Protein AF-J9EQJ8-F1 (afdb_monomer_lite)

Secondary structure (DSSP, 8-state):
-GGG-TT-HHHHHHHHHHHHHHHTSPPEEEEEEET-TT--HHHHHHTTTEEEEEEEESSHHHHHHHHHHHTT------HHHHHHHHHHTT--GGGHHHHHHHHHTTEEEEE----------

Structure (mmCIF, N/CA/C/O backbone):
data_AF-J9EQJ8-F1
#
_entry.id   AF-J9EQJ8-F1
#
loop_
_atom_site.group_PDB
_atom_site.id
_atom_site.type_symbol
_atom_site.label_atom_id
_atom_site.label_alt_id
_atom_site.label_comp_id
_atom_site.label_asym_id
_atom_site.label_entity_id
_atom_site.label_seq_id
_atom_site.pdbx_PDB_ins_code
_atom_site.Cartn_x
_atom_site.Cartn_y
_atom_site.Cartn_z
_atom_site.occupancy
_atom_site.B_iso_or_equiv
_atom_site.auth_seq_id
_atom_site.auth_comp_id
_atom_site.auth_asym_id
_atom_site.auth_atom_id
_atom_site.pdbx_PDB_model_num
ATOM 1 N N . ASP A 1 1 ? 7.550 0.871 -16.699 1.00 53.69 1 ASP A N 1
ATOM 2 C CA . ASP A 1 1 ? 7.350 2.276 -16.277 1.00 53.69 1 ASP A CA 1
ATOM 3 C C . ASP A 1 1 ? 5.943 2.841 -16.478 1.00 53.69 1 ASP A C 1
ATOM 5 O O . ASP A 1 1 ? 5.747 4.025 -16.243 1.00 53.69 1 ASP A O 1
ATOM 9 N N . PHE A 1 2 ? 4.933 2.039 -16.848 1.00 48.94 2 PHE A N 1
ATOM 10 C CA . PHE A 1 2 ? 3.556 2.540 -17.008 1.00 48.94 2 PHE A CA 1
ATOM 11 C C . PHE A 1 2 ? 2.919 2.958 -15.666 1.00 48.94 2 PHE A C 1
ATOM 13 O O . PHE A 1 2 ? 2.358 4.038 -15.558 1.00 48.94 2 PHE A O 1
ATOM 20 N N . TYR A 1 3 ? 3.103 2.159 -14.611 1.00 54.84 3 TYR A N 1
ATOM 21 C CA . TYR A 1 3 ? 2.497 2.391 -13.290 1.00 54.84 3 TYR A CA 1
ATOM 22 C C . TYR A 1 3 ? 3.368 3.186 -12.304 1.00 54.84 3 TYR A C 1
ATOM 24 O O . TYR A 1 3 ? 3.059 3.256 -11.121 1.00 54.84 3 TYR A O 1
ATOM 32 N N . GLN A 1 4 ? 4.482 3.756 -12.764 1.00 57.97 4 GLN A N 1
ATOM 33 C CA . GLN A 1 4 ? 5.421 4.483 -11.903 1.00 57.97 4 GLN A CA 1
ATOM 34 C C . GLN A 1 4 ? 5.114 5.983 -11.822 1.00 57.97 4 GLN A C 1
ATOM 36 O O . GLN A 1 4 ? 5.897 6.744 -11.275 1.00 57.97 4 GLN A O 1
ATOM 41 N N . ARG A 1 5 ? 4.025 6.485 -12.401 1.00 66.12 5 ARG A N 1
ATOM 42 C CA . ARG A 1 5 ? 3.729 7.921 -12.329 1.00 66.12 5 ARG A CA 1
ATOM 43 C C . ARG A 1 5 ? 2.331 8.135 -11.793 1.00 66.12 5 ARG A C 1
ATOM 45 O O . ARG A 1 5 ? 1.363 7.689 -12.392 1.00 66.12 5 ARG A O 1
ATOM 52 N N . VAL A 1 6 ? 2.260 8.853 -10.673 1.00 66.06 6 VAL A N 1
ATOM 53 C CA . VAL A 1 6 ? 1.006 9.274 -10.027 1.00 66.06 6 VAL A CA 1
ATOM 54 C C . VAL A 1 6 ? 0.231 10.274 -10.900 1.00 66.06 6 VAL A C 1
ATOM 56 O O . VAL A 1 6 ? -0.959 10.492 -10.702 1.00 66.06 6 VAL A O 1
ATOM 59 N N . ASP A 1 7 ? 0.886 10.835 -11.916 1.00 70.81 7 ASP A N 1
ATOM 60 C CA . ASP A 1 7 ? 0.281 11.738 -12.898 1.00 70.81 7 ASP A CA 1
ATOM 61 C C . ASP A 1 7 ? -0.544 11.006 -13.973 1.00 70.81 7 ASP A C 1
ATOM 63 O O . ASP A 1 7 ? -1.148 11.653 -14.827 1.00 70.81 7 ASP A O 1
ATOM 67 N N . ASP A 1 8 ? -0.570 9.668 -13.967 1.00 82.69 8 ASP A N 1
ATOM 68 C CA . ASP A 1 8 ? -1.402 8.895 -14.887 1.00 82.69 8 ASP A CA 1
ATOM 69 C C . ASP A 1 8 ? -2.905 9.092 -14.575 1.00 82.69 8 ASP A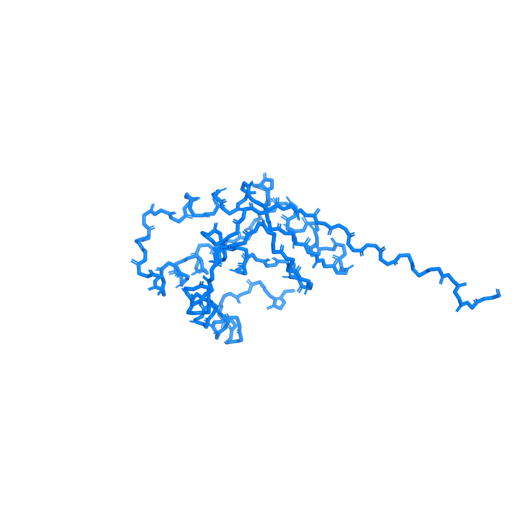 C 1
ATOM 71 O O . ASP A 1 8 ? -3.337 8.815 -13.450 1.00 82.69 8 ASP A O 1
ATOM 75 N N . PRO A 1 9 ? -3.736 9.531 -15.543 1.00 84.38 9 PRO A N 1
ATOM 76 C CA . PRO A 1 9 ? -5.151 9.812 -15.296 1.00 84.38 9 PRO A CA 1
ATOM 77 C C . PRO A 1 9 ? -5.951 8.615 -14.772 1.00 84.38 9 PRO A C 1
ATOM 79 O O . PRO A 1 9 ? -6.871 8.797 -13.973 1.00 84.38 9 PRO A O 1
ATOM 82 N N . ALA A 1 10 ? -5.613 7.391 -15.194 1.00 83.31 10 ALA A N 1
ATOM 83 C CA . ALA A 1 10 ? -6.304 6.199 -14.717 1.00 83.31 10 ALA A CA 1
ATOM 84 C C . ALA A 1 10 ? -5.940 5.912 -13.254 1.00 83.31 10 ALA A C 1
ATOM 86 O O . ALA A 1 10 ? -6.826 5.634 -12.444 1.00 83.31 10 ALA A O 1
ATOM 87 N N . MET A 1 11 ? -4.665 6.067 -12.882 1.00 83.44 11 MET A N 1
ATOM 88 C CA . MET A 1 11 ? -4.237 5.980 -11.483 1.00 83.44 11 MET A CA 1
ATOM 89 C C . MET A 1 11 ? -4.933 7.032 -10.608 1.00 83.44 11 MET A C 1
ATOM 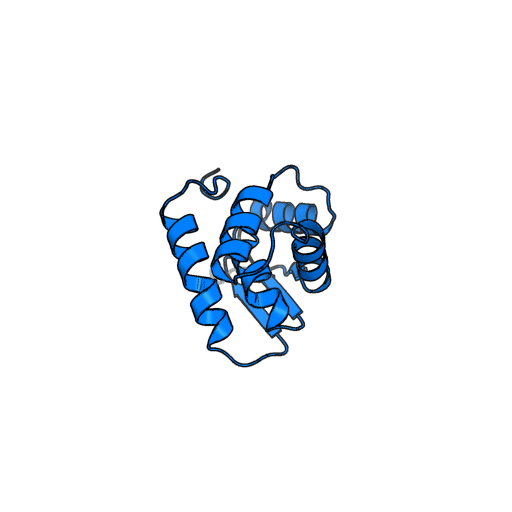91 O O . MET A 1 11 ? -5.431 6.699 -9.531 1.00 83.44 11 MET A O 1
ATOM 95 N N . GLN A 1 12 ? -5.025 8.283 -11.066 1.00 87.56 12 GLN A N 1
ATOM 96 C CA . GLN A 1 12 ? -5.706 9.345 -10.316 1.00 87.56 12 GLN A CA 1
ATOM 97 C C . GLN A 1 12 ? -7.195 9.048 -10.126 1.00 87.56 12 GLN A C 1
ATOM 99 O O . GLN A 1 12 ? -7.716 9.207 -9.022 1.00 87.56 12 GLN A O 1
ATOM 104 N N . MET A 1 13 ? -7.874 8.568 -11.172 1.00 89.00 13 MET A N 1
ATOM 105 C CA . MET A 1 13 ? -9.274 8.150 -11.086 1.00 89.00 13 MET A CA 1
ATOM 106 C C . MET A 1 13 ? -9.469 7.056 -10.029 1.00 89.00 13 MET A C 1
ATOM 108 O O . MET A 1 13 ? -10.380 7.156 -9.206 1.00 89.00 13 MET A O 1
ATOM 112 N N . MET A 1 14 ? -8.592 6.048 -10.004 1.00 87.94 14 MET A N 1
ATOM 113 C CA . MET A 1 14 ? -8.644 4.977 -9.005 1.00 87.94 14 MET A CA 1
ATOM 114 C C . MET A 1 14 ? -8.407 5.501 -7.587 1.00 87.94 14 MET A C 1
ATOM 116 O O . MET A 1 14 ? -9.167 5.159 -6.683 1.00 87.94 14 MET A O 1
ATOM 120 N N . ILE A 1 15 ? -7.411 6.368 -7.384 1.00 88.81 15 ILE A N 1
ATOM 121 C CA . ILE A 1 15 ? -7.116 6.962 -6.070 1.00 88.81 15 ILE A CA 1
ATOM 122 C C . ILE A 1 15 ? -8.268 7.845 -5.570 1.00 88.81 15 ILE A C 1
ATOM 124 O O . ILE A 1 15 ? -8.518 7.890 -4.370 1.00 88.81 15 ILE A O 1
ATOM 128 N N . MET A 1 16 ? -9.001 8.515 -6.460 1.00 89.19 16 MET A N 1
ATOM 129 C CA . MET A 1 16 ? -10.183 9.293 -6.071 1.00 89.19 16 MET A CA 1
ATOM 130 C C . MET A 1 16 ? -11.388 8.407 -5.725 1.00 89.19 16 MET A C 1
ATOM 132 O O . MET A 1 16 ? -12.172 8.749 -4.841 1.00 89.19 16 MET A O 1
ATOM 136 N N . LEU A 1 17 ? -11.549 7.268 -6.405 1.00 92.81 17 LEU A N 1
ATOM 137 C CA . LEU A 1 17 ? -12.710 6.392 -6.238 1.00 92.81 17 LEU A CA 1
ATOM 138 C C . LEU A 1 17 ? -12.563 5.404 -5.071 1.00 92.81 17 LEU A C 1
ATOM 140 O O . LEU A 1 17 ? -13.502 5.228 -4.294 1.00 92.81 17 LEU A O 1
ATOM 144 N N . LEU A 1 18 ? -11.413 4.738 -4.954 1.00 93.50 18 LEU A N 1
ATOM 145 C CA . LEU A 1 18 ? -11.220 3.622 -4.024 1.00 93.50 18 LEU A CA 1
ATOM 146 C C . LEU A 1 18 ? -11.471 3.989 -2.552 1.00 93.50 18 LEU A C 1
ATOM 148 O O . LEU A 1 18 ? -12.165 3.213 -1.897 1.00 93.50 18 LEU A O 1
ATOM 152 N N . PRO A 1 19 ? -11.005 5.136 -2.011 1.00 93.94 19 PRO A N 1
ATOM 153 C CA . PRO A 1 19 ? -11.303 5.507 -0.626 1.00 93.94 19 PRO A CA 1
ATOM 154 C C . PRO A 1 19 ? -12.805 5.629 -0.362 1.00 93.94 19 PRO A C 1
ATOM 156 O O . PRO A 1 19 ? -13.300 5.164 0.660 1.00 93.94 19 PRO A O 1
ATOM 159 N N . SER A 1 20 ? -13.562 6.161 -1.329 1.00 92.38 20 SER A N 1
ATOM 160 C CA . SER A 1 20 ? -15.024 6.259 -1.224 1.00 92.38 20 SER A CA 1
ATOM 161 C C . SER A 1 20 ? -15.702 4.885 -1.195 1.00 92.38 20 SER A C 1
ATOM 163 O O . SER A 1 20 ? -16.764 4.732 -0.592 1.00 92.38 20 SER A O 1
ATOM 165 N N . ILE A 1 21 ? -15.115 3.885 -1.859 1.00 93.56 21 ILE A N 1
ATOM 166 C CA . ILE A 1 21 ? -15.574 2.492 -1.787 1.00 93.56 21 ILE A CA 1
ATOM 167 C C . ILE A 1 21 ? -15.199 1.891 -0.431 1.00 93.56 21 ILE A C 1
ATOM 169 O O . ILE A 1 21 ? -16.058 1.297 0.216 1.00 93.56 21 ILE A O 1
ATOM 173 N N . ALA A 1 22 ? -13.953 2.072 0.015 1.00 94.25 22 ALA A N 1
ATOM 174 C CA . ALA A 1 22 ? -13.456 1.544 1.282 1.00 94.25 22 ALA A CA 1
ATOM 175 C C . ALA A 1 22 ? -14.286 2.031 2.478 1.00 94.25 22 ALA A C 1
ATOM 177 O O . ALA A 1 22 ? -14.628 1.240 3.354 1.00 94.25 22 ALA A O 1
ATOM 178 N N . GLU A 1 23 ? -14.696 3.300 2.485 1.00 93.75 23 GLU A N 1
ATOM 179 C CA . GLU A 1 23 ? -15.569 3.853 3.527 1.00 93.75 23 GLU A CA 1
ATOM 180 C C . GLU A 1 23 ? -16.939 3.168 3.603 1.00 93.75 23 GLU A C 1
ATOM 182 O O . GLU A 1 23 ? -17.510 3.052 4.685 1.00 93.75 23 GLU A O 1
ATOM 187 N N . ARG A 1 24 ? -17.452 2.667 2.475 1.00 94.19 24 ARG A N 1
ATOM 188 C CA . ARG A 1 24 ? -18.783 2.047 2.374 1.00 94.19 24 ARG A CA 1
ATOM 189 C C . ARG A 1 24 ? -18.803 0.551 2.657 1.00 94.19 24 ARG A C 1
ATOM 191 O O . ARG A 1 24 ? -19.886 -0.029 2.670 1.00 94.19 24 ARG A O 1
ATOM 198 N N . ILE A 1 25 ? -17.643 -0.072 2.838 1.00 93.19 25 ILE A N 1
ATOM 199 C CA . ILE A 1 25 ? -17.559 -1.482 3.208 1.00 93.19 25 ILE A CA 1
ATOM 200 C C . ILE A 1 25 ? -17.233 -1.637 4.694 1.00 93.19 25 ILE A C 1
ATOM 202 O O . ILE A 1 25 ? -16.570 -0.787 5.305 1.00 93.19 25 ILE A O 1
ATOM 206 N N . ASP A 1 26 ? -17.695 -2.753 5.251 1.00 95.38 26 ASP A N 1
ATOM 207 C CA . ASP A 1 26 ? -17.327 -3.208 6.587 1.00 95.38 26 ASP A CA 1
ATOM 208 C C . ASP A 1 26 ? -15.857 -3.640 6.649 1.00 95.38 26 ASP A C 1
ATOM 210 O O . ASP A 1 26 ? -15.154 -3.725 5.636 1.00 95.38 26 ASP A O 1
ATOM 214 N N . SER A 1 27 ? -15.390 -3.919 7.862 1.00 96.06 27 SER A N 1
ATOM 215 C CA . SER A 1 27 ? -14.065 -4.486 8.069 1.00 96.06 27 SER A CA 1
ATOM 216 C C . SER A 1 27 ? -14.050 -5.986 7.774 1.00 96.06 27 SER A C 1
ATOM 218 O O . SER A 1 27 ? -14.979 -6.711 8.129 1.00 96.06 27 SER A O 1
ATOM 220 N N . TYR A 1 28 ? -12.960 -6.459 7.178 1.00 95.88 28 TYR A N 1
ATOM 221 C CA . TYR A 1 28 ? -12.732 -7.867 6.857 1.00 95.88 28 TYR A CA 1
ATOM 222 C C . TYR A 1 28 ? -11.370 -8.318 7.382 1.00 95.88 28 TYR A C 1
ATOM 224 O O . TYR A 1 28 ? -10.490 -7.508 7.663 1.00 95.88 28 TYR A O 1
ATOM 232 N N . ASP A 1 29 ? -11.149 -9.625 7.479 1.00 95.88 29 ASP A N 1
ATOM 233 C CA . ASP A 1 29 ? -9.838 -10.126 7.894 1.00 95.88 29 ASP A CA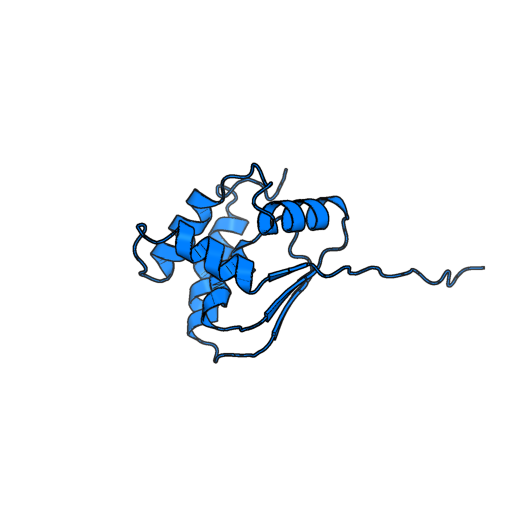 1
ATOM 234 C C . ASP A 1 29 ? -8.814 -10.088 6.762 1.00 95.88 29 ASP A C 1
ATOM 236 O O . ASP A 1 29 ? -7.652 -9.766 6.996 1.00 95.88 29 ASP A O 1
ATOM 240 N N . ASN A 1 30 ? -9.235 -10.387 5.532 1.00 95.19 30 ASN A N 1
ATOM 241 C CA . ASN A 1 30 ? -8.325 -10.627 4.416 1.00 95.19 30 ASN A CA 1
ATOM 242 C C . ASN A 1 30 ? -8.777 -9.890 3.150 1.00 95.19 30 ASN A C 1
ATOM 244 O O . ASN A 1 30 ? -9.939 -9.982 2.760 1.00 95.19 30 ASN A O 1
ATOM 248 N N . LEU A 1 31 ? -7.834 -9.232 2.475 1.00 95.19 31 LEU A N 1
ATOM 249 C CA . LEU A 1 31 ? -7.983 -8.673 1.129 1.00 95.19 31 LEU A CA 1
ATOM 250 C C . LEU A 1 31 ? -6.950 -9.311 0.200 1.00 95.19 31 LEU A C 1
ATOM 252 O O . LEU A 1 31 ? -5.775 -9.369 0.548 1.00 95.19 31 LEU A O 1
ATOM 256 N N . LEU A 1 32 ? -7.372 -9.745 -0.987 1.00 94.88 32 LEU A N 1
ATOM 257 C CA . LEU A 1 32 ? -6.475 -10.159 -2.065 1.00 94.88 32 LEU A CA 1
ATOM 258 C C . LEU A 1 32 ? -6.503 -9.106 -3.175 1.00 94.88 32 LEU A C 1
ATOM 260 O O . LEU A 1 32 ? -7.525 -8.945 -3.838 1.00 94.88 32 LEU A O 1
ATOM 264 N N . ASP A 1 33 ? -5.373 -8.440 -3.395 1.00 93.56 33 ASP A N 1
ATOM 265 C CA . ASP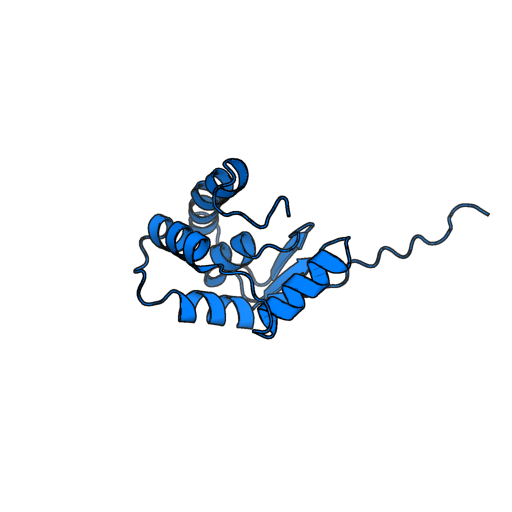 A 1 33 ? -5.151 -7.591 -4.562 1.00 93.56 33 ASP A CA 1
ATOM 266 C C . ASP A 1 33 ? -4.480 -8.425 -5.660 1.00 93.56 33 ASP A C 1
ATOM 268 O O . ASP A 1 33 ? -3.279 -8.719 -5.623 1.00 93.56 33 ASP A O 1
ATOM 272 N N . PHE A 1 34 ? -5.303 -8.903 -6.593 1.00 92.00 34 PHE A N 1
ATOM 273 C CA . PHE A 1 34 ? -4.872 -9.758 -7.689 1.00 92.00 34 PHE A CA 1
ATOM 274 C C . PHE A 1 34 ? -4.528 -8.921 -8.922 1.00 92.00 34 PHE A C 1
ATOM 276 O O . PHE A 1 34 ? -5.397 -8.282 -9.510 1.00 92.00 34 PHE A O 1
ATOM 283 N N . GLY A 1 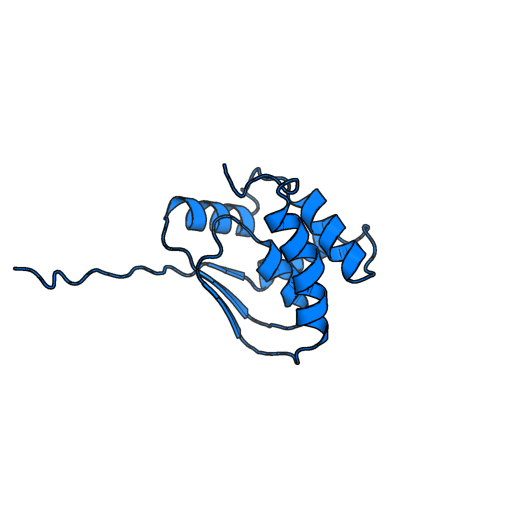35 ? -3.272 -8.996 -9.360 1.00 90.94 35 GLY A N 1
ATOM 284 C CA . GLY A 1 35 ? -2.757 -8.136 -10.424 1.00 90.94 35 GLY A CA 1
ATOM 285 C C . GLY A 1 35 ? -2.378 -6.746 -9.915 1.00 90.94 35 GLY A C 1
ATOM 286 O O . GLY A 1 35 ? -2.543 -5.772 -10.645 1.00 90.94 35 GLY A O 1
ATOM 287 N N . ALA A 1 36 ? -1.859 -6.662 -8.685 1.00 91.06 36 ALA A N 1
ATOM 288 C CA . ALA A 1 36 ? -1.474 -5.410 -8.025 1.00 91.06 36 ALA A CA 1
ATOM 289 C C . ALA A 1 36 ? -0.438 -4.580 -8.819 1.00 91.06 36 ALA A C 1
ATOM 291 O O . ALA A 1 36 ? -0.247 -3.378 -8.586 1.00 91.06 36 ALA A O 1
ATOM 292 N N . GLY A 1 37 ? 0.286 -5.217 -9.748 1.00 91.50 37 GLY A N 1
ATOM 293 C CA . GLY A 1 37 ? 1.429 -4.616 -10.413 1.00 91.50 37 GLY A CA 1
ATOM 294 C C . GLY A 1 37 ? 2.528 -4.269 -9.404 1.00 91.50 37 GLY A C 1
ATOM 295 O O . GLY A 1 37 ? 2.631 -4.887 -8.347 1.00 91.50 37 GLY A O 1
ATOM 296 N N . PRO A 1 38 ? 3.381 -3.279 -9.697 1.00 91.94 38 PRO A N 1
ATOM 297 C CA . PRO A 1 38 ? 4.358 -2.767 -8.742 1.00 91.94 38 PRO A CA 1
ATOM 298 C C . PRO A 1 38 ? 3.755 -1.676 -7.830 1.00 91.94 38 PRO A C 1
ATOM 300 O O . PRO A 1 38 ? 4.482 -0.776 -7.420 1.00 91.94 38 PRO A O 1
ATOM 303 N N . THR A 1 39 ? 2.437 -1.672 -7.577 1.00 92.25 39 THR A N 1
ATOM 304 C CA . THR A 1 39 ? 1.736 -0.543 -6.934 1.00 92.25 39 THR A CA 1
ATOM 305 C C . THR A 1 39 ? 1.137 -0.880 -5.571 1.00 92.25 39 THR A C 1
ATOM 307 O O . THR A 1 39 ? 0.847 -2.035 -5.285 1.00 92.25 39 THR A O 1
ATOM 310 N N . ILE A 1 40 ? 0.941 0.142 -4.727 1.00 93.38 40 ILE A N 1
ATOM 311 C CA . ILE A 1 40 ? 0.513 -0.039 -3.323 1.00 93.38 40 ILE A CA 1
ATOM 312 C C . ILE A 1 40 ? -0.805 0.662 -2.972 1.00 93.38 40 ILE A C 1
ATOM 314 O O . ILE A 1 40 ? -1.260 0.596 -1.833 1.00 93.38 40 ILE A O 1
ATOM 318 N N . HIS A 1 41 ? -1.394 1.398 -3.915 1.00 92.25 41 HIS A N 1
ATOM 319 C CA . HIS A 1 41 ? -2.504 2.314 -3.646 1.00 92.25 41 HIS A CA 1
ATOM 320 C C . HIS A 1 41 ? -3.747 1.594 -3.100 1.00 92.25 41 HIS A C 1
ATOM 322 O O . HIS A 1 41 ? -4.363 2.095 -2.164 1.00 92.25 41 HIS A O 1
ATOM 328 N N . VAL A 1 42 ? -4.065 0.395 -3.603 1.00 94.31 42 VAL A N 1
ATOM 329 C CA . VAL A 1 42 ? -5.135 -0.457 -3.058 1.00 94.31 42 VAL A CA 1
ATOM 330 C C . VAL A 1 42 ? -4.846 -0.805 -1.596 1.00 94.31 42 VAL A C 1
ATOM 332 O O . VAL A 1 42 ? -5.675 -0.543 -0.726 1.00 94.31 42 VAL A O 1
ATOM 335 N N . SER A 1 43 ? -3.649 -1.316 -1.300 1.00 95.56 43 SER A N 1
ATOM 336 C CA . SER A 1 43 ? -3.230 -1.686 0.059 1.00 95.56 43 SER A CA 1
ATOM 337 C C . SER A 1 43 ? -3.383 -0.530 1.037 1.00 95.56 43 SER A C 1
ATOM 339 O O . SER A 1 43 ? -3.908 -0.694 2.135 1.00 95.56 43 SER A O 1
ATOM 341 N N . VAL A 1 44 ? -2.938 0.654 0.617 1.00 96.06 44 VAL A N 1
ATOM 342 C CA . VAL A 1 44 ? -2.993 1.861 1.434 1.00 96.06 44 VAL A CA 1
ATOM 343 C C . VAL A 1 44 ? -4.439 2.261 1.702 1.00 96.06 44 VAL A C 1
ATOM 345 O O . VAL A 1 44 ? -4.791 2.510 2.850 1.00 96.06 44 VAL A O 1
ATOM 348 N N . VAL A 1 45 ? -5.301 2.286 0.686 1.00 96.50 45 VAL A N 1
ATOM 349 C CA . VAL A 1 45 ? -6.712 2.664 0.858 1.00 96.50 45 VAL A CA 1
ATOM 350 C C . VAL A 1 45 ? -7.436 1.730 1.831 1.00 96.50 45 VAL A C 1
ATOM 352 O O . VAL A 1 45 ? -8.166 2.178 2.712 1.00 96.50 45 VAL A O 1
ATOM 355 N N . PHE A 1 46 ? -7.206 0.424 1.726 1.00 96.88 46 PHE A N 1
ATOM 356 C CA . PHE A 1 46 ? -7.908 -0.554 2.555 1.00 96.88 46 PHE A CA 1
ATOM 357 C C . PHE A 1 46 ? -7.242 -0.813 3.914 1.00 96.88 46 PHE A C 1
ATOM 359 O O . PHE A 1 46 ? -7.782 -1.570 4.722 1.00 96.88 46 PHE A O 1
ATOM 366 N N . ARG A 1 47 ? -6.120 -0.152 4.232 1.00 95.94 47 ARG A N 1
ATOM 367 C CA . ARG A 1 47 ? -5.339 -0.381 5.464 1.00 95.94 47 ARG A CA 1
ATOM 368 C C . ARG A 1 47 ? -6.160 -0.298 6.755 1.00 95.94 47 ARG A C 1
ATOM 370 O O . ARG A 1 47 ? -5.834 -0.989 7.709 1.00 95.94 47 ARG A O 1
ATOM 377 N N . ASN A 1 48 ? -7.219 0.512 6.806 1.00 95.38 48 ASN A N 1
ATOM 378 C CA . ASN A 1 48 ? -8.073 0.669 7.993 1.00 95.38 48 ASN A CA 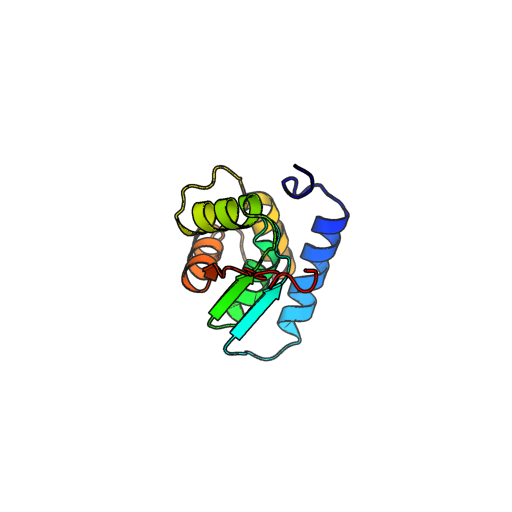1
ATOM 379 C C . ASN A 1 48 ? -9.269 -0.299 8.021 1.00 95.38 48 ASN A C 1
ATOM 381 O O . ASN A 1 48 ? -9.973 -0.371 9.023 1.00 95.38 48 ASN A O 1
ATOM 385 N N . LYS A 1 49 ? -9.501 -1.037 6.931 1.00 96.50 49 LYS A N 1
ATOM 386 C CA . LYS A 1 49 ? -10.646 -1.940 6.748 1.00 96.50 49 LYS A CA 1
ATOM 387 C C . LYS A 1 49 ? -10.253 -3.413 6.800 1.00 96.50 49 LYS A C 1
ATOM 389 O O . LYS A 1 49 ? -11.108 -4.251 7.055 1.00 96.50 49 LYS A O 1
ATOM 394 N N . VAL A 1 50 ? -8.982 -3.744 6.576 1.00 96.38 50 VAL A N 1
ATOM 395 C CA . VAL A 1 50 ? -8.504 -5.136 6.564 1.00 96.38 50 VAL A CA 1
ATOM 396 C C . VAL A 1 50 ? -7.321 -5.374 7.481 1.00 96.38 50 VAL A C 1
ATOM 398 O O . VAL A 1 50 ? -6.519 -4.471 7.717 1.00 96.38 50 VAL A O 1
ATOM 401 N N . ASN A 1 51 ? -7.222 -6.596 8.006 1.00 95.06 51 ASN A N 1
ATOM 402 C CA . ASN A 1 51 ? -6.119 -7.026 8.866 1.00 95.06 51 ASN A CA 1
ATOM 403 C C . ASN A 1 51 ? -4.927 -7.538 8.047 1.00 95.06 51 ASN A C 1
ATOM 405 O O . ASN A 1 51 ? -3.800 -7.130 8.312 1.00 95.06 51 ASN A O 1
ATOM 409 N N . ASN A 1 52 ? -5.183 -8.357 7.023 1.00 95.75 52 ASN A N 1
ATOM 410 C CA . ASN A 1 52 ? -4.166 -8.940 6.148 1.00 95.75 52 ASN A CA 1
ATOM 411 C C . ASN A 1 52 ? -4.423 -8.558 4.684 1.00 95.75 52 ASN A C 1
ATOM 413 O O . ASN A 1 52 ? -5.528 -8.742 4.166 1.00 95.75 52 ASN A O 1
ATOM 417 N N . ILE A 1 53 ? -3.394 -8.064 3.997 1.00 96.25 53 ILE A N 1
ATOM 418 C CA . ILE A 1 53 ? -3.463 -7.625 2.600 1.00 96.25 53 ILE A CA 1
ATOM 419 C C . ILE A 1 53 ? -2.490 -8.460 1.770 1.00 96.25 53 ILE A C 1
ATOM 421 O O . ILE A 1 53 ? -1.275 -8.296 1.852 1.00 96.25 53 ILE A O 1
ATOM 425 N N . TYR A 1 54 ? -3.022 -9.350 0.944 1.00 95.38 54 TYR A N 1
ATOM 426 C CA . TYR A 1 54 ? -2.248 -10.215 0.067 1.00 95.38 54 TYR A CA 1
ATOM 427 C C . TYR A 1 54 ? -2.055 -9.539 -1.286 1.00 95.38 54 TYR A C 1
ATOM 429 O O . TYR A 1 54 ? -3.022 -9.334 -2.018 1.00 95.38 54 TYR A O 1
ATOM 437 N N . LEU A 1 55 ? -0.807 -9.223 -1.633 1.00 94.81 55 LEU A N 1
ATOM 438 C CA . LEU A 1 55 ? -0.475 -8.673 -2.948 1.00 94.81 55 LEU A CA 1
ATOM 439 C C . LEU A 1 55 ? 0.009 -9.790 -3.856 1.00 94.81 55 LEU A C 1
ATOM 441 O O . LEU A 1 55 ? 1.012 -10.447 -3.560 1.00 94.81 55 LEU A O 1
ATOM 445 N N . ALA A 1 56 ? -0.707 -10.004 -4.955 1.00 92.12 56 ALA A N 1
ATOM 446 C CA . ALA A 1 56 ? -0.392 -11.018 -5.944 1.00 92.12 56 ALA A CA 1
ATOM 447 C C . ALA A 1 56 ? -0.236 -10.379 -7.324 1.00 92.12 56 ALA A C 1
ATOM 449 O O . ALA A 1 56 ? -1.059 -9.583 -7.764 1.00 92.12 56 ALA A O 1
ATOM 450 N N . ASP A 1 57 ? 0.807 -10.778 -8.042 1.00 92.50 57 ASP A N 1
ATOM 451 C CA . ASP A 1 57 ? 1.015 -10.382 -9.433 1.00 92.50 57 ASP A CA 1
ATOM 452 C C . ASP A 1 57 ? 1.670 -11.529 -10.203 1.00 92.50 57 ASP A C 1
ATOM 454 O O . ASP A 1 57 ? 2.329 -12.380 -9.602 1.00 92.50 57 ASP A O 1
ATOM 458 N N . TYR A 1 58 ? 1.497 -11.568 -11.524 1.00 89.56 58 TYR A N 1
ATOM 459 C CA . TYR A 1 58 ? 2.081 -12.595 -12.389 1.00 89.56 58 TYR A CA 1
ATOM 460 C C . TYR A 1 58 ? 3.564 -12.341 -12.698 1.00 89.56 58 TYR A C 1
ATOM 462 O O . TYR A 1 58 ? 4.357 -13.289 -12.757 1.00 89.56 58 TYR A O 1
ATOM 470 N N . LEU A 1 59 ? 3.974 -11.081 -12.858 1.00 89.62 59 LEU A N 1
ATOM 471 C CA . LEU A 1 59 ? 5.331 -10.739 -13.270 1.00 89.62 59 LEU A CA 1
ATOM 472 C C . LEU A 1 59 ? 6.289 -10.726 -12.066 1.00 89.62 59 LEU A C 1
ATOM 474 O O . LEU A 1 59 ? 6.041 -10.023 -11.084 1.00 89.62 59 LEU A O 1
ATOM 478 N N . PRO A 1 60 ? 7.431 -11.446 -12.123 1.00 90.25 60 PRO A N 1
ATOM 479 C CA . PRO A 1 60 ? 8.413 -11.425 -11.042 1.00 90.25 60 PRO A CA 1
ATOM 480 C C . PRO A 1 60 ? 8.936 -10.025 -10.717 1.00 90.25 60 PRO A C 1
ATOM 482 O O . PRO A 1 60 ? 9.190 -9.745 -9.551 1.00 90.25 60 PRO A O 1
ATOM 485 N N . GLN A 1 61 ? 9.079 -9.139 -11.713 1.00 91.19 61 GLN A N 1
ATOM 486 C CA . GLN A 1 61 ? 9.596 -7.788 -11.467 1.00 91.19 61 GLN A CA 1
ATOM 487 C C . GLN A 1 61 ? 8.650 -6.973 -10.576 1.00 91.19 61 GLN A C 1
ATOM 489 O O . GLN A 1 61 ? 9.114 -6.306 -9.657 1.00 91.19 61 GLN A O 1
ATOM 494 N N . ASN A 1 62 ? 7.337 -7.089 -10.795 1.00 92.06 62 ASN A N 1
ATOM 495 C CA . ASN A 1 62 ? 6.320 -6.419 -9.986 1.00 92.06 62 ASN A CA 1
ATOM 496 C C . ASN A 1 62 ? 6.357 -6.912 -8.537 1.00 92.06 62 ASN A C 1
ATOM 498 O O . ASN A 1 62 ? 6.451 -6.114 -7.608 1.00 92.06 62 ASN A O 1
ATOM 502 N N . ARG A 1 63 ? 6.386 -8.237 -8.342 1.00 91.25 63 ARG A N 1
ATOM 503 C CA . ARG A 1 63 ? 6.489 -8.842 -7.004 1.00 91.25 63 ARG A CA 1
ATOM 504 C C . ARG A 1 63 ? 7.777 -8.445 -6.280 1.00 91.25 63 ARG A C 1
ATOM 506 O O . ARG A 1 63 ? 7.744 -8.171 -5.084 1.00 91.25 63 ARG A O 1
ATOM 513 N N . ASN A 1 64 ? 8.901 -8.397 -6.996 1.00 92.56 64 ASN A N 1
ATOM 514 C CA . ASN A 1 64 ? 10.178 -7.966 -6.433 1.00 92.56 64 ASN A CA 1
ATOM 515 C C . ASN A 1 64 ? 10.127 -6.499 -5.997 1.00 92.56 64 ASN A C 1
ATOM 517 O O . ASN A 1 64 ? 10.646 -6.175 -4.935 1.00 92.56 64 ASN A O 1
ATOM 521 N N . GLU A 1 65 ? 9.492 -5.625 -6.778 1.00 93.19 65 GLU A N 1
ATOM 522 C CA . GLU A 1 65 ? 9.334 -4.219 -6.403 1.00 93.19 65 GLU A CA 1
ATOM 523 C C . GLU A 1 65 ? 8.449 -4.058 -5.162 1.00 93.19 65 GLU A C 1
ATOM 525 O O . GLU A 1 65 ? 8.830 -3.351 -4.231 1.00 93.19 65 GLU A O 1
ATOM 530 N N . LEU A 1 66 ? 7.333 -4.787 -5.082 1.00 93.50 66 LEU A N 1
ATOM 531 C CA . LEU A 1 66 ? 6.484 -4.802 -3.888 1.00 93.50 66 LEU A CA 1
ATOM 532 C C . LEU A 1 66 ? 7.226 -5.326 -2.649 1.00 93.50 66 LEU A C 1
ATOM 534 O O . LEU A 1 66 ? 7.101 -4.755 -1.568 1.00 93.50 66 LEU A O 1
ATOM 538 N N . SER A 1 67 ? 8.042 -6.374 -2.803 1.00 93.81 67 SER A N 1
ATOM 539 C CA . SER A 1 67 ? 8.889 -6.891 -1.721 1.00 93.81 67 SER A CA 1
ATOM 540 C C . SER A 1 67 ? 9.948 -5.875 -1.294 1.00 93.81 67 SER A C 1
ATOM 542 O O . SER A 1 67 ? 10.144 -5.667 -0.100 1.00 93.81 67 SER A O 1
ATOM 544 N N . ARG A 1 68 ? 10.599 -5.191 -2.243 1.00 94.25 68 ARG A N 1
ATOM 545 C CA . ARG A 1 68 ? 11.535 -4.105 -1.928 1.00 94.25 68 ARG A CA 1
ATOM 546 C C . ARG A 1 68 ? 10.835 -2.971 -1.196 1.00 94.25 68 ARG A C 1
ATOM 548 O O . ARG A 1 68 ? 11.410 -2.427 -0.262 1.00 94.25 68 ARG A O 1
ATOM 555 N N . TRP A 1 69 ? 9.628 -2.599 -1.607 1.00 95.00 69 TRP A N 1
ATOM 556 C CA . TRP A 1 69 ? 8.850 -1.569 -0.930 1.00 95.00 69 TRP A CA 1
ATOM 557 C C . TRP A 1 69 ? 8.508 -1.969 0.509 1.00 95.00 69 TRP A C 1
ATOM 559 O O . TRP A 1 69 ? 8.779 -1.186 1.424 1.00 95.00 69 TRP A O 1
ATOM 569 N N . ALA A 1 70 ? 8.007 -3.190 0.718 1.00 93.25 70 ALA A N 1
ATOM 570 C CA . ALA A 1 70 ? 7.705 -3.729 2.045 1.00 93.25 70 ALA A CA 1
ATOM 571 C C . ALA A 1 70 ? 8.949 -3.747 2.957 1.00 93.25 70 ALA A C 1
ATOM 573 O O . ALA A 1 70 ? 8.863 -3.365 4.120 1.00 93.25 70 ALA A O 1
ATOM 574 N N . ASP A 1 71 ? 10.119 -4.070 2.399 1.00 93.25 71 ASP A N 1
ATOM 575 C CA . ASP A 1 71 ? 11.416 -4.064 3.089 1.00 93.25 71 ASP A CA 1
ATOM 576 C C . ASP A 1 71 ? 12.032 -2.661 3.290 1.00 93.25 71 ASP A C 1
ATOM 578 O O . ASP A 1 71 ? 13.135 -2.544 3.829 1.00 93.25 71 ASP A O 1
ATOM 582 N N . GLY A 1 72 ? 11.404 -1.591 2.788 1.00 92.44 72 GLY A N 1
ATOM 583 C CA . GLY A 1 72 ? 11.973 -0.234 2.819 1.00 92.44 72 GLY A CA 1
ATOM 584 C C . GLY A 1 72 ? 13.166 -0.016 1.874 1.00 92.44 72 GLY A C 1
ATOM 585 O O . GLY A 1 72 ? 13.926 0.932 2.038 1.00 92.44 72 GLY A O 1
ATOM 586 N N . LYS A 1 73 ? 13.345 -0.888 0.876 1.00 93.62 73 LYS A N 1
ATOM 587 C CA . LYS A 1 73 ? 14.415 -0.850 -0.139 1.00 93.62 73 LYS A CA 1
ATOM 588 C C . LYS A 1 73 ? 13.951 -0.295 -1.492 1.00 93.62 73 LYS A C 1
ATOM 590 O O . LYS A 1 73 ? 14.761 -0.203 -2.420 1.00 93.62 73 LYS A O 1
ATOM 595 N N . SER A 1 74 ? 12.662 -0.005 -1.669 1.00 91.25 74 SER A N 1
ATOM 596 C CA . SER A 1 74 ? 12.163 0.628 -2.897 1.00 91.25 74 SER A CA 1
ATOM 597 C C . SER A 1 74 ? 12.682 2.062 -3.000 1.00 91.25 74 SER A C 1
ATOM 599 O O . SER A 1 74 ? 12.780 2.773 -2.005 1.00 91.25 74 SER A O 1
ATOM 601 N N . THR A 1 75 ? 13.032 2.478 -4.214 1.00 89.06 75 THR A N 1
ATOM 602 C CA . THR A 1 75 ? 13.449 3.855 -4.518 1.00 89.06 75 THR A CA 1
ATOM 603 C C . THR A 1 75 ? 12.284 4.711 -5.005 1.00 89.06 75 THR A C 1
ATOM 605 O O . THR A 1 75 ? 12.464 5.895 -5.284 1.00 89.06 75 THR A O 1
ATOM 608 N N . PHE A 1 76 ? 11.104 4.114 -5.171 1.00 89.38 76 PHE A N 1
ATOM 609 C CA . PHE A 1 76 ? 9.943 4.810 -5.684 1.00 89.38 76 PHE A CA 1
ATOM 610 C C . PHE A 1 76 ? 9.338 5.730 -4.620 1.00 89.38 76 PHE A C 1
ATOM 612 O O . PHE A 1 76 ? 9.048 5.300 -3.505 1.00 89.38 76 PHE A O 1
ATOM 619 N N . ASN A 1 77 ? 9.111 6.998 -4.970 1.00 89.88 77 ASN A N 1
ATOM 620 C CA . ASN A 1 77 ? 8.500 7.955 -4.055 1.00 89.88 77 ASN A CA 1
ATOM 621 C C . ASN A 1 77 ? 6.967 7.879 -4.121 1.00 89.88 77 ASN A C 1
ATOM 623 O O . ASN A 1 77 ? 6.345 8.500 -4.984 1.00 89.88 77 ASN A O 1
ATOM 627 N N . TRP A 1 78 ? 6.360 7.175 -3.166 1.00 91.25 78 TRP A N 1
ATOM 628 C CA . TRP A 1 78 ? 4.902 7.065 -3.047 1.00 91.25 78 TRP A CA 1
ATOM 629 C C . TRP A 1 78 ? 4.222 8.297 -2.434 1.00 91.25 78 TRP A C 1
ATOM 631 O O . TRP A 1 78 ? 3.000 8.409 -2.517 1.00 91.25 78 TRP A O 1
ATOM 641 N N . THR A 1 79 ? 4.975 9.258 -1.885 1.00 91.69 79 THR A N 1
ATOM 642 C CA . THR A 1 79 ? 4.433 10.442 -1.189 1.00 91.69 79 THR A CA 1
ATOM 643 C C . THR A 1 79 ? 3.321 11.174 -1.956 1.00 91.69 79 THR A C 1
ATOM 645 O O . THR A 1 79 ? 2.325 11.524 -1.322 1.00 91.69 79 THR A O 1
ATOM 648 N N . PRO A 1 80 ? 3.413 11.418 -3.283 1.00 91.56 80 PRO A N 1
ATOM 649 C CA . PRO A 1 80 ? 2.332 12.079 -4.017 1.00 91.56 80 PRO A CA 1
ATOM 650 C C . PRO A 1 80 ? 1.019 11.288 -3.976 1.00 91.56 80 PRO A C 1
ATOM 652 O O . PRO A 1 80 ? -0.027 11.863 -3.689 1.00 91.56 80 PRO A O 1
ATOM 655 N N . ALA A 1 81 ? 1.073 9.967 -4.171 1.00 90.50 81 ALA A N 1
ATOM 656 C CA . ALA A 1 81 ? -0.107 9.107 -4.092 1.00 90.50 81 ALA A CA 1
ATOM 657 C C . ALA A 1 81 ? -0.669 9.059 -2.665 1.00 90.50 81 ALA A C 1
ATOM 659 O O . ALA A 1 81 ? -1.878 9.174 -2.480 1.00 90.50 81 ALA A O 1
ATOM 660 N N . LEU A 1 82 ? 0.203 8.964 -1.652 1.00 93.75 82 LEU A N 1
ATOM 661 C CA . LEU A 1 82 ? -0.212 8.976 -0.247 1.00 93.75 82 LEU A CA 1
ATOM 662 C C . LEU A 1 82 ? -0.921 10.291 0.114 1.00 93.75 82 LEU A C 1
ATOM 664 O O . LEU A 1 82 ? -1.956 10.261 0.772 1.00 93.75 82 LEU A O 1
ATOM 668 N N . LYS A 1 83 ? -0.425 11.442 -0.366 1.00 93.31 83 LYS A N 1
ATOM 669 C CA . LYS A 1 83 ? -1.092 12.745 -0.191 1.00 93.31 83 LYS A CA 1
ATOM 670 C C . LYS A 1 83 ? -2.469 12.785 -0.838 1.00 93.31 83 LYS A C 1
ATOM 672 O O . LYS A 1 83 ? -3.393 13.338 -0.246 1.00 93.31 83 LYS A O 1
ATOM 677 N N . MET A 1 84 ? -2.612 12.227 -2.040 1.00 92.06 84 MET A N 1
ATOM 678 C CA . MET A 1 84 ? -3.908 12.160 -2.714 1.00 92.06 84 MET A CA 1
ATOM 679 C C . MET A 1 84 ? -4.900 11.309 -1.919 1.00 92.06 84 MET A C 1
ATOM 681 O O . MET A 1 84 ? -5.991 11.790 -1.627 1.00 92.06 84 MET A O 1
ATOM 685 N N . ILE A 1 85 ? -4.499 10.105 -1.498 1.00 93.88 85 ILE A N 1
ATOM 686 C CA . ILE A 1 85 ? -5.334 9.221 -0.669 1.00 93.88 85 ILE A CA 1
ATOM 687 C C . ILE A 1 85 ? -5.734 9.930 0.630 1.00 93.88 85 ILE A C 1
ATOM 689 O O . ILE A 1 85 ? -6.921 10.034 0.925 1.00 93.88 85 ILE A O 1
ATOM 693 N N . ALA A 1 86 ? -4.763 10.501 1.351 1.00 94.00 86 ALA A N 1
ATOM 694 C CA . ALA A 1 86 ? -5.019 11.198 2.606 1.00 94.00 86 ALA A CA 1
ATOM 695 C C . ALA A 1 86 ? -6.007 12.364 2.434 1.00 94.00 86 ALA A C 1
ATOM 697 O O . ALA A 1 86 ? -6.917 12.545 3.239 1.00 94.00 86 ALA A O 1
ATOM 698 N N . SER A 1 87 ? -5.882 13.116 1.335 1.00 92.75 87 SER A N 1
ATOM 699 C CA . SER A 1 87 ? -6.781 14.237 1.033 1.00 92.75 87 SER A CA 1
ATOM 700 C C . SER A 1 87 ? -8.222 13.783 0.786 1.00 92.75 87 SER A C 1
ATOM 702 O O . SER A 1 87 ? -9.147 14.458 1.228 1.00 92.75 87 SER A O 1
ATOM 704 N N . VAL A 1 88 ? -8.421 12.645 0.110 1.00 93.12 88 VAL A N 1
ATOM 705 C CA . VAL A 1 88 ? -9.760 12.074 -0.129 1.00 93.12 88 VAL A CA 1
ATOM 706 C C . VAL A 1 88 ? -10.361 11.516 1.163 1.00 93.12 88 VAL A C 1
ATOM 708 O O . VAL A 1 88 ? -11.551 11.681 1.406 1.00 93.12 88 VAL A O 1
ATOM 711 N N . GLU A 1 89 ? -9.543 10.904 2.017 1.00 91.81 89 GLU A N 1
ATOM 712 C CA . GLU A 1 89 ? -9.966 10.380 3.322 1.00 91.81 89 GLU A CA 1
ATOM 713 C C . GLU A 1 89 ? -10.193 11.477 4.379 1.00 91.81 89 GLU A C 1
ATOM 715 O O . GLU A 1 89 ? -10.620 11.183 5.494 1.00 91.81 89 GLU A O 1
ATOM 720 N N . GLY A 1 90 ? -9.874 12.739 4.071 1.00 89.88 90 GLY A N 1
ATOM 721 C CA . GLY A 1 90 ? -9.908 13.833 5.045 1.00 89.88 90 GLY A CA 1
ATOM 722 C C . GLY A 1 90 ? -8.854 13.700 6.152 1.00 89.88 90 GLY A C 1
ATOM 723 O O . GLY A 1 90 ? -8.990 14.323 7.205 1.00 89.88 90 GLY A O 1
ATOM 724 N N . SER A 1 91 ? -7.808 12.899 5.933 1.00 82.31 91 SER A N 1
ATOM 725 C CA . SER A 1 91 ? -6.700 12.716 6.867 1.00 82.31 91 SER A CA 1
ATOM 726 C C . SER A 1 91 ? -5.565 13.715 6.596 1.00 82.31 91 SER A C 1
ATOM 728 O O . SER A 1 91 ? -5.306 14.141 5.468 1.00 82.31 91 SER A O 1
ATOM 730 N N . GLY A 1 92 ? -4.901 14.166 7.663 1.00 83.69 92 GLY A N 1
ATOM 731 C CA . GLY A 1 92 ? -3.838 15.169 7.570 1.00 83.69 92 GLY A CA 1
ATOM 732 C C . GLY A 1 92 ? -2.548 14.619 6.949 1.00 83.69 92 GLY A C 1
ATOM 733 O O . GLY A 1 92 ? -2.203 13.453 7.112 1.00 83.69 92 GLY A O 1
ATOM 734 N N . TRP A 1 93 ? -1.763 15.479 6.295 1.00 89.75 93 TRP A N 1
ATOM 735 C CA . TRP A 1 93 ? -0.507 15.080 5.632 1.00 89.75 93 TRP A CA 1
ATOM 736 C C . TRP A 1 93 ? 0.685 14.867 6.579 1.00 89.75 93 TRP A C 1
ATOM 738 O O . TRP A 1 93 ? 1.783 14.558 6.123 1.00 89.75 93 TRP A O 1
ATOM 748 N N . LEU A 1 94 ? 0.504 15.054 7.887 1.00 84.62 94 LEU A N 1
ATOM 749 C CA . LEU A 1 94 ? 1.572 14.872 8.877 1.00 84.62 94 LEU A CA 1
ATOM 750 C C . LEU A 1 94 ? 1.867 13.391 9.160 1.00 84.62 94 LEU A C 1
ATOM 752 O O . LEU A 1 94 ? 2.937 13.076 9.661 1.00 84.62 94 LEU A O 1
ATOM 756 N N . GLN A 1 95 ? 0.942 12.494 8.812 1.00 89.56 95 GLN A N 1
ATOM 757 C CA . GLN A 1 95 ? 0.991 11.070 9.164 1.00 89.56 95 GLN A CA 1
ATOM 758 C C . GLN A 1 95 ? 1.262 10.163 7.955 1.00 89.56 95 GLN A C 1
ATOM 760 O O . GLN A 1 95 ? 0.970 8.974 7.997 1.00 89.56 95 GLN A O 1
ATOM 765 N N . LEU A 1 96 ? 1.805 10.690 6.850 1.00 93.69 96 LEU A N 1
ATOM 766 C CA . LEU A 1 96 ? 2.012 9.894 5.628 1.00 93.69 96 LEU A CA 1
ATOM 767 C C . LEU A 1 96 ? 2.993 8.733 5.839 1.00 93.69 96 LEU A C 1
ATOM 769 O O . LEU A 1 96 ? 2.788 7.654 5.290 1.00 93.69 96 LEU A O 1
ATOM 773 N N . GLU A 1 97 ? 4.032 8.939 6.649 1.00 93.56 97 GLU A N 1
ATOM 774 C CA . GLU A 1 97 ? 4.973 7.873 6.997 1.00 93.56 97 GLU A CA 1
ATOM 775 C C . GLU A 1 97 ? 4.289 6.794 7.844 1.00 93.56 97 GLU A C 1
ATOM 777 O O . GLU A 1 97 ? 4.377 5.614 7.518 1.00 93.56 97 GLU A O 1
ATOM 782 N N . GLU A 1 98 ? 3.535 7.185 8.875 1.00 94.56 98 GLU A N 1
ATOM 783 C CA . GLU A 1 98 ? 2.754 6.256 9.703 1.00 94.56 98 GLU A CA 1
ATOM 784 C C . GLU A 1 98 ? 1.740 5.475 8.860 1.00 94.56 98 GLU A C 1
ATOM 786 O O . GLU A 1 98 ? 1.591 4.267 9.024 1.00 94.56 98 GLU A O 1
ATOM 791 N N . MET A 1 99 ? 1.091 6.147 7.908 1.00 95.69 99 MET A N 1
ATOM 792 C CA . MET A 1 99 ? 0.155 5.556 6.958 1.00 95.69 99 MET A CA 1
ATOM 793 C C . MET A 1 99 ? 0.813 4.458 6.118 1.00 95.69 99 MET A C 1
ATOM 795 O O . MET A 1 99 ? 0.258 3.367 5.955 1.00 95.69 99 MET A O 1
ATOM 799 N N . GLU A 1 100 ? 2.007 4.733 5.596 1.00 95.81 100 GLU A N 1
ATOM 800 C CA . GLU A 1 100 ? 2.771 3.775 4.807 1.00 95.81 100 GLU A CA 1
ATOM 801 C C . GLU A 1 100 ? 3.268 2.607 5.670 1.00 95.81 100 GLU A C 1
ATOM 803 O O . GLU A 1 100 ? 3.094 1.450 5.288 1.00 95.81 100 GLU A O 1
ATOM 808 N N . GLN A 1 101 ? 3.825 2.881 6.853 1.00 95.94 101 GLN A N 1
ATOM 809 C CA . GLN A 1 101 ? 4.318 1.852 7.777 1.00 95.94 101 GLN A CA 1
ATOM 810 C C . GLN A 1 101 ? 3.191 0.948 8.285 1.00 95.94 101 GLN A C 1
ATOM 812 O O . GLN A 1 101 ? 3.339 -0.275 8.326 1.00 95.94 101 GLN A O 1
ATOM 817 N N . TYR A 1 102 ? 2.035 1.527 8.608 1.00 96.50 102 TYR A N 1
ATOM 818 C CA . TYR A 1 102 ? 0.848 0.773 8.997 1.00 96.50 102 TYR A CA 1
ATOM 819 C C . TYR A 1 102 ? 0.327 -0.105 7.859 1.00 96.50 102 TYR A C 1
ATOM 821 O O . TYR A 1 102 ? -0.140 -1.215 8.088 1.00 96.50 102 TYR A O 1
ATOM 829 N N . THR A 1 103 ? 0.447 0.358 6.615 1.00 96.81 103 THR A N 1
ATOM 830 C CA . THR A 1 103 ? 0.113 -0.472 5.456 1.00 96.81 103 THR A CA 1
ATOM 831 C C . THR A 1 103 ? 1.108 -1.628 5.314 1.00 96.81 103 THR A C 1
ATOM 833 O O . THR A 1 103 ? 0.694 -2.771 5.137 1.00 96.81 103 THR A O 1
ATOM 836 N N . LYS A 1 104 ? 2.417 -1.366 5.440 1.00 96.00 104 LYS A N 1
ATOM 837 C CA . LYS A 1 104 ? 3.469 -2.395 5.342 1.00 96.00 104 LYS A CA 1
ATOM 838 C C . LYS A 1 104 ? 3.301 -3.508 6.369 1.00 96.00 104 LYS A C 1
ATOM 840 O O . LYS A 1 104 ? 3.486 -4.667 6.018 1.00 96.00 104 LYS A O 1
ATOM 845 N N . SER A 1 105 ? 2.896 -3.184 7.599 1.00 96.06 105 SER A N 1
ATOM 846 C CA . SER A 1 105 ? 2.701 -4.189 8.655 1.00 96.06 105 SER A CA 1
ATOM 847 C C . SER A 1 105 ? 1.575 -5.189 8.363 1.00 96.06 105 SER A C 1
ATOM 849 O O . SER A 1 105 ? 1.535 -6.252 8.979 1.00 96.06 105 SER A O 1
ATOM 851 N N . LYS A 1 106 ? 0.689 -4.873 7.411 1.00 95.62 106 LYS A N 1
ATOM 852 C CA . LYS A 1 106 ? -0.441 -5.714 6.992 1.00 95.62 106 LYS A CA 1
ATOM 853 C C . LYS A 1 106 ? -0.212 -6.441 5.672 1.00 95.62 106 LYS A C 1
ATOM 855 O O . LYS A 1 106 ? -1.000 -7.316 5.313 1.00 95.62 106 LYS A O 1
ATOM 860 N N . VAL A 1 107 ? 0.819 -6.062 4.918 1.00 94.69 107 VAL A N 1
ATOM 861 C CA . VAL A 1 107 ? 1.050 -6.576 3.568 1.00 94.69 107 VAL A CA 1
ATOM 862 C C . VAL A 1 107 ? 1.795 -7.907 3.602 1.00 94.69 107 VAL A C 1
ATOM 864 O O . VAL A 1 107 ? 2.849 -8.048 4.215 1.00 94.69 107 VAL A O 1
ATOM 867 N N . ILE A 1 108 ? 1.268 -8.873 2.857 1.00 91.69 108 ILE A N 1
ATOM 868 C CA . ILE A 1 108 ? 1.858 -10.187 2.625 1.00 91.69 108 ILE A CA 1
ATOM 869 C C . ILE A 1 108 ? 2.065 -10.344 1.118 1.00 91.69 108 ILE A C 1
ATOM 871 O O . ILE A 1 108 ? 1.110 -10.450 0.343 1.00 91.69 108 ILE A O 1
ATOM 875 N N . ILE A 1 109 ? 3.326 -10.376 0.681 1.00 86.44 109 ILE A N 1
ATOM 876 C CA . ILE A 1 109 ? 3.652 -10.568 -0.737 1.00 86.44 109 ILE A CA 1
ATOM 877 C C . ILE A 1 109 ? 3.477 -12.041 -1.092 1.00 86.44 109 ILE A C 1
ATOM 879 O O . ILE A 1 109 ? 4.218 -12.903 -0.621 1.00 86.44 109 ILE A O 1
ATOM 883 N N . SER A 1 110 ? 2.483 -12.329 -1.929 1.00 74.75 110 SER A N 1
ATOM 884 C CA . SER A 1 110 ? 2.122 -13.690 -2.312 1.00 74.75 110 SER A CA 1
ATOM 885 C C . SER A 1 110 ? 2.599 -14.022 -3.718 1.00 74.75 110 SER A C 1
ATOM 887 O O . SER A 1 110 ? 2.496 -13.236 -4.661 1.00 74.75 110 SER A O 1
ATOM 889 N N . ILE A 1 111 ? 3.118 -15.236 -3.874 1.00 65.62 111 ILE A N 1
ATOM 890 C CA . ILE A 1 111 ? 3.555 -15.746 -5.168 1.00 65.62 111 ILE A CA 1
ATOM 891 C C . ILE A 1 111 ? 2.352 -16.386 -5.854 1.00 65.62 111 ILE A C 1
ATOM 893 O O . ILE A 1 111 ? 1.937 -17.484 -5.489 1.00 65.62 111 ILE A O 1
ATOM 897 N N . LEU A 1 112 ? 1.845 -15.752 -6.911 1.00 61.75 112 LEU A N 1
ATOM 898 C CA . LEU A 1 112 ? 1.002 -16.452 -7.873 1.00 61.75 112 LEU A CA 1
ATOM 899 C C . LEU A 1 112 ? 1.903 -17.207 -8.858 1.00 61.75 112 LEU A C 1
ATOM 901 O O . LEU A 1 112 ? 2.197 -16.741 -9.957 1.00 61.75 112 LEU A O 1
ATOM 905 N N . SER A 1 113 ? 2.393 -18.372 -8.441 1.00 49.03 113 SER A N 1
ATOM 906 C CA . SER A 1 113 ? 3.028 -19.314 -9.359 1.00 49.03 113 SER A CA 1
ATOM 907 C C . SER A 1 113 ? 1.932 -20.216 -9.897 1.00 49.03 113 SER A C 1
ATOM 909 O O . SER A 1 113 ? 1.625 -21.254 -9.311 1.00 49.03 113 SER A O 1
ATOM 911 N N . ILE A 1 114 ? 1.319 -19.823 -11.015 1.00 47.41 114 ILE A N 1
ATOM 912 C CA . ILE A 1 114 ? 0.658 -20.820 -11.851 1.00 47.41 114 ILE A CA 1
ATOM 913 C C . ILE A 1 114 ? 1.805 -21.654 -12.409 1.00 47.41 114 ILE A C 1
ATOM 915 O O . ILE A 1 114 ? 2.442 -21.287 -13.396 1.00 47.41 114 ILE A O 1
ATOM 919 N N . LYS A 1 115 ? 2.108 -22.783 -11.759 1.00 44.78 115 LYS A N 1
ATOM 920 C CA . LYS A 1 115 ? 2.735 -23.877 -12.487 1.00 44.78 115 LYS A CA 1
ATOM 921 C C . LYS A 1 115 ? 1.738 -24.195 -13.592 1.00 44.78 115 LYS A C 1
ATOM 923 O O . LYS A 1 115 ? 0.717 -24.819 -13.322 1.00 44.78 115 LYS A O 1
ATOM 928 N N . CYS A 1 116 ? 2.001 -23.740 -14.816 1.00 44.47 116 CYS A N 1
ATOM 929 C CA . CYS A 1 116 ? 1.461 -24.423 -15.977 1.00 44.47 116 CYS A CA 1
ATOM 930 C C . CYS A 1 116 ? 1.975 -25.856 -15.850 1.00 44.47 116 CYS A C 1
ATOM 932 O O . CYS A 1 116 ? 3.096 -26.166 -16.249 1.00 44.47 116 CYS A O 1
ATOM 934 N N . CYS A 1 117 ? 1.195 -26.729 -15.208 1.00 43.94 117 CYS A N 1
ATOM 935 C CA . CYS A 1 117 ? 1.273 -28.140 -15.507 1.00 43.94 117 CYS A CA 1
ATOM 936 C C . CYS A 1 117 ? 1.148 -28.199 -17.023 1.00 43.94 117 CYS A C 1
ATOM 938 O O . CYS A 1 117 ? 0.161 -27.709 -17.569 1.00 43.94 117 CYS A O 1
ATOM 940 N N . ASN A 1 118 ? 2.200 -28.686 -17.678 1.00 45.41 118 ASN A N 1
ATOM 941 C CA . ASN A 1 118 ? 2.237 -28.945 -19.105 1.00 45.41 118 ASN A CA 1
ATOM 942 C C . ASN A 1 118 ? 1.081 -29.895 -19.462 1.00 45.41 118 ASN A C 1
ATOM 944 O O . ASN A 1 118 ? 1.272 -31.098 -19.577 1.00 45.41 118 ASN A O 1
ATOM 948 N N . PHE A 1 119 ? -0.126 -29.363 -19.631 1.00 43.41 119 PHE A N 1
ATOM 949 C CA . PHE A 1 119 ? -1.195 -29.984 -20.394 1.00 43.41 119 PHE A CA 1
ATOM 950 C C . PHE A 1 119 ? -0.893 -29.669 -21.848 1.00 43.41 119 PHE A C 1
ATOM 952 O O . PHE A 1 119 ? -1.466 -28.745 -22.404 1.00 43.41 119 PHE A O 1
ATOM 959 N N . LEU A 1 120 ? 0.125 -30.340 -22.384 1.00 42.59 120 LEU A N 1
ATOM 960 C CA . LEU A 1 120 ? 0.413 -30.558 -23.802 1.00 42.59 120 LEU A CA 1
ATOM 961 C C . LEU A 1 120 ? 1.791 -31.229 -23.873 1.00 42.59 120 LEU A C 1
ATOM 963 O O . LEU A 1 120 ? 2.810 -30.574 -24.104 1.00 42.59 120 LEU A O 1
ATOM 967 N N . LYS A 1 121 ? 1.811 -32.535 -23.605 1.00 37.41 121 LYS A N 1
ATOM 968 C CA . LYS A 1 121 ? 2.593 -33.543 -24.331 1.00 37.41 121 LYS A CA 1
ATOM 969 C C . LYS A 1 121 ? 2.163 -34.933 -23.893 1.00 37.41 121 LYS A C 1
ATOM 971 O O . LYS A 1 121 ? 2.120 -35.162 -22.667 1.00 37.41 121 LYS A O 1
#

pLDDT: mean 86.37, std 15.07, range [37.41, 96.88]

Sequence (121 aa):
DFYQRVDDPAMQMMIMLLPSIAERIDSYDNLLDFGAGPTIHVSVVFRNKVNNIYLADYLPQNRNELSRWADGKSTFNWTPALKMIASVEGSGWLQLEEMEQYTKSKVIISILSIKCCNFLK

Foldseek 3Di:
DQPQDCPDPVNLVCLLVLLVVLVVDAADAEDEDEQCFLDCSNLLSNLVRYQAYEYEHADPVSLVSVVCLLVVNHPRDCLVSLVSNCVSVVHDSPCSVVSSNSSSNRYDYDYPPPPPPPPDD

Organism: Wuchereria bancrofti (NCBI:txid6293)

Radius of gyration: 15.08 Å; chains: 1; bounding box: 33×49×34 Å

InterPro domains:
  IPR000940 Methyltransferase, NNMT/PNMT/TEMT [PF01234] (1-113)
  IPR000940 Methyltransferase, NNMT/PNMT/TEMT [PS51681] (1-121)
  IPR000940 Methyltransferase, NNMT/PNMT/TEMT [PTHR10867] (26-107)
  IPR029063 S-adenosyl-L-methionine-dependent methyltransferase superfamily [G3DSA:3.40.50.150] (1-117)
  IPR029063 S-adenosyl-L-methionine-dependent methyltransferase superfamily [SSF53335] (7-107)